Protein AF-A0A239ANH3-F1 (afdb_monomer_lite)

Structure (mmCIF, N/CA/C/O backbone):
data_AF-A0A239ANH3-F1
#
_entry.id   AF-A0A239ANH3-F1
#
loop_
_atom_site.group_PDB
_atom_site.id
_atom_site.type_symbol
_atom_site.label_atom_id
_atom_site.label_alt_id
_atom_site.label_comp_id
_atom_site.label_asym_id
_atom_site.label_entity_id
_atom_site.label_seq_id
_atom_site.pdbx_PDB_ins_code
_atom_site.Cartn_x
_atom_site.Cartn_y
_atom_site.Cartn_z
_atom_site.occupancy
_atom_site.B_iso_or_equiv
_atom_site.auth_seq_id
_atom_site.auth_comp_id
_atom_site.auth_asym_id
_atom_site.auth_atom_id
_atom_site.pdbx_PDB_model_num
ATOM 1 N N . MET A 1 1 ? 40.942 41.568 -43.236 1.00 39.22 1 MET A N 1
ATOM 2 C CA . MET A 1 1 ? 40.221 40.292 -43.435 1.00 39.22 1 MET A CA 1
ATOM 3 C C . MET A 1 1 ? 39.517 39.946 -42.133 1.00 39.22 1 MET A C 1
ATOM 5 O O . MET A 1 1 ? 40.165 39.927 -41.098 1.00 39.22 1 MET A O 1
ATOM 9 N N . ARG A 1 2 ? 38.187 39.805 -42.181 1.00 46.53 2 ARG A N 1
ATOM 10 C CA . ARG A 1 2 ? 37.307 39.440 -41.060 1.00 46.53 2 ARG A CA 1
ATOM 11 C C . ARG A 1 2 ? 37.230 37.918 -40.982 1.00 46.53 2 ARG A C 1
ATOM 13 O O . ARG A 1 2 ? 36.859 37.330 -41.991 1.00 46.53 2 ARG A O 1
ATOM 20 N N . GLN A 1 3 ? 37.504 37.307 -39.830 1.00 46.81 3 GLN A N 1
ATOM 21 C CA . GLN A 1 3 ? 37.067 35.935 -39.545 1.00 46.81 3 GLN A CA 1
ATOM 22 C C . GLN A 1 3 ? 36.602 35.836 -38.088 1.00 46.81 3 GLN A C 1
ATOM 24 O O . GLN A 1 3 ? 37.379 35.766 -37.142 1.00 46.81 3 GLN A O 1
ATOM 29 N N . THR A 1 4 ? 35.284 35.934 -37.961 1.00 49.62 4 THR A N 1
ATOM 30 C CA . THR A 1 4 ? 34.441 35.617 -36.812 1.00 49.62 4 THR A CA 1
ATOM 31 C C . THR A 1 4 ? 34.587 34.144 -36.434 1.00 49.62 4 THR A C 1
ATOM 33 O O . THR A 1 4 ? 34.251 33.278 -37.238 1.00 49.62 4 THR A O 1
ATOM 36 N N . TRP A 1 5 ? 35.019 33.864 -35.205 1.00 43.22 5 TRP A N 1
ATOM 37 C CA . TRP A 1 5 ? 34.961 32.532 -34.604 1.00 43.22 5 TRP A CA 1
ATOM 38 C C . TRP A 1 5 ? 33.850 32.511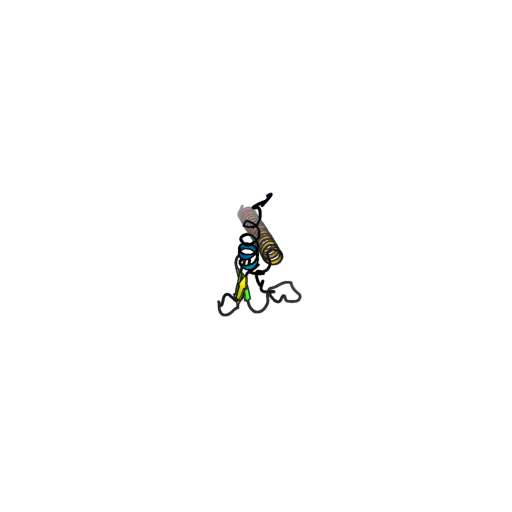 -33.553 1.00 43.22 5 TRP A C 1
ATOM 40 O O . TRP A 1 5 ? 34.071 32.841 -32.394 1.00 43.22 5 TRP A O 1
ATOM 50 N N . ILE A 1 6 ? 32.636 32.148 -33.967 1.00 53.97 6 ILE A N 1
ATOM 51 C CA . ILE A 1 6 ? 31.580 31.688 -33.058 1.00 53.97 6 ILE A CA 1
ATOM 52 C C . ILE A 1 6 ? 30.978 30.446 -33.704 1.00 53.97 6 ILE A C 1
ATOM 54 O O . ILE A 1 6 ? 30.080 30.556 -34.529 1.00 53.97 6 ILE A O 1
ATOM 58 N N . ALA A 1 7 ? 31.504 29.268 -33.379 1.00 50.06 7 ALA A N 1
ATOM 59 C CA . ALA A 1 7 ? 30.869 28.001 -33.741 1.00 50.06 7 ALA A CA 1
ATOM 60 C C . ALA A 1 7 ? 31.471 26.849 -32.925 1.00 50.06 7 ALA A C 1
ATOM 62 O O . ALA A 1 7 ? 32.184 26.013 -33.466 1.00 50.06 7 ALA A O 1
ATOM 63 N N . ALA A 1 8 ? 31.233 26.812 -31.611 1.00 49.28 8 ALA A N 1
ATOM 64 C CA . ALA A 1 8 ? 31.627 25.643 -30.815 1.00 49.28 8 ALA A CA 1
ATOM 65 C C . ALA A 1 8 ? 30.761 25.371 -29.571 1.00 49.28 8 ALA A C 1
ATOM 67 O O . ALA A 1 8 ? 31.176 24.607 -28.710 1.00 49.28 8 ALA A O 1
ATOM 68 N N . CYS A 1 9 ? 29.556 25.944 -29.458 1.00 48.06 9 CYS A N 1
ATOM 69 C CA . CYS A 1 9 ? 28.703 25.737 -28.274 1.00 48.06 9 CYS A CA 1
ATOM 70 C C . CYS A 1 9 ? 27.292 25.230 -28.604 1.00 48.06 9 CYS A C 1
ATOM 72 O O . CYS A 1 9 ? 26.359 25.519 -27.865 1.00 48.06 9 CYS A O 1
ATOM 74 N N . ALA A 1 10 ? 27.106 24.495 -29.706 1.00 47.97 10 ALA A N 1
ATOM 75 C CA . ALA A 1 10 ? 25.787 23.957 -30.066 1.00 47.97 10 ALA A CA 1
ATOM 76 C C . ALA A 1 10 ? 25.640 22.436 -29.864 1.00 47.97 10 ALA A C 1
ATOM 78 O O . ALA A 1 10 ? 24.519 21.951 -29.760 1.00 47.97 10 ALA A O 1
ATOM 79 N N . CYS A 1 11 ? 26.731 21.668 -29.758 1.00 43.72 11 CYS A N 1
ATOM 80 C CA . CYS A 1 11 ? 26.634 20.198 -29.760 1.00 43.72 11 CYS A CA 1
ATOM 81 C C . CYS A 1 11 ? 26.563 19.538 -28.373 1.00 43.72 11 CYS A C 1
ATOM 83 O O . CYS A 1 11 ? 26.253 18.355 -28.294 1.00 43.72 11 CYS A O 1
ATOM 85 N N . ALA A 1 12 ? 26.819 20.262 -27.279 1.00 48.78 12 ALA A N 1
ATOM 86 C CA . ALA A 1 12 ? 26.830 19.662 -25.939 1.00 48.78 12 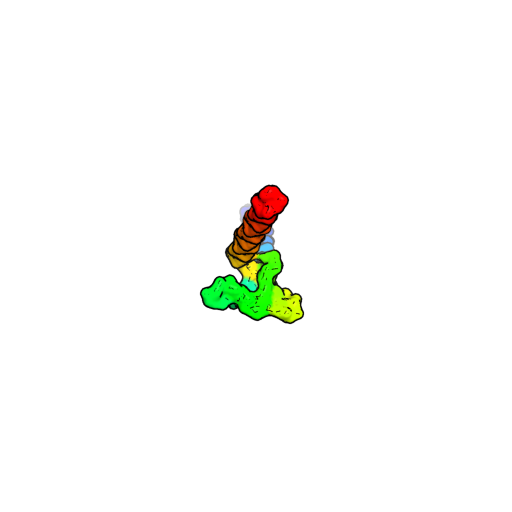ALA A CA 1
ATOM 87 C C . ALA A 1 12 ? 25.442 19.587 -25.274 1.00 48.78 12 ALA A C 1
ATOM 89 O O . ALA A 1 12 ? 25.245 18.783 -24.369 1.00 48.78 12 ALA A O 1
ATOM 90 N N . ALA A 1 13 ? 24.465 20.383 -25.725 1.00 47.69 13 ALA A N 1
ATOM 91 C CA . ALA A 1 13 ? 23.129 20.399 -25.123 1.00 47.69 13 ALA A 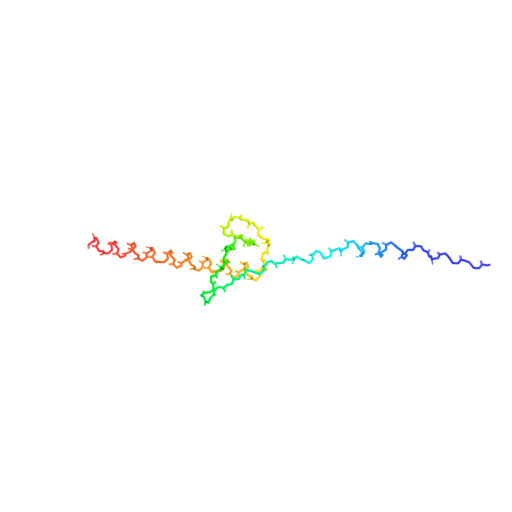CA 1
ATOM 92 C C . ALA A 1 13 ? 22.229 19.242 -25.602 1.00 47.69 13 ALA A C 1
ATOM 94 O O . ALA A 1 13 ? 21.345 18.811 -24.868 1.00 47.69 13 ALA A O 1
ATOM 95 N N . LEU A 1 14 ? 22.462 18.703 -26.805 1.00 45.25 14 LEU A N 1
ATOM 96 C CA . LEU A 1 14 ? 21.610 17.651 -27.375 1.00 45.25 14 LEU A CA 1
ATOM 97 C C . LEU A 1 14 ? 21.928 16.249 -26.818 1.00 45.25 14 LEU A C 1
ATOM 99 O O . LEU A 1 14 ? 21.065 15.378 -26.818 1.00 45.25 14 LEU A O 1
ATOM 103 N N . ALA A 1 15 ? 23.141 16.035 -26.295 1.00 50.12 15 ALA A N 1
ATOM 104 C CA . ALA A 1 15 ? 23.541 14.753 -25.708 1.00 50.12 15 ALA A CA 1
ATOM 105 C C . ALA A 1 15 ? 22.917 14.503 -24.321 1.00 50.12 15 ALA A C 1
ATOM 107 O O . ALA A 1 15 ? 22.671 13.355 -23.965 1.00 50.12 15 ALA A O 1
ATOM 108 N N . ALA A 1 16 ? 22.617 15.561 -23.558 1.00 49.69 16 ALA A N 1
ATOM 109 C CA . ALA A 1 16 ? 21.954 15.439 -22.257 1.00 49.69 16 ALA A CA 1
ATOM 110 C C . ALA A 1 16 ? 20.442 15.177 -22.384 1.00 49.69 16 ALA A C 1
ATOM 112 O O . ALA A 1 16 ? 19.863 14.531 -21.517 1.00 49.69 16 ALA A O 1
ATOM 113 N N . ALA A 1 17 ? 19.813 15.618 -23.480 1.00 48.12 17 ALA A N 1
ATOM 114 C CA . ALA A 1 17 ? 18.387 15.392 -23.725 1.00 48.12 17 ALA A CA 1
ATOM 115 C C . ALA A 1 17 ? 18.068 13.936 -24.122 1.00 48.12 17 ALA A C 1
ATOM 117 O O . ALA A 1 17 ? 16.997 13.441 -23.796 1.00 48.12 17 ALA A O 1
ATOM 118 N N . CYS A 1 18 ? 19.000 13.221 -24.765 1.00 47.56 18 CYS A N 1
ATOM 119 C CA . CYS A 1 18 ? 18.819 11.801 -25.108 1.00 47.56 18 CYS A CA 1
ATOM 120 C C . CYS A 1 18 ? 19.090 10.824 -23.950 1.00 47.56 18 CYS A C 1
ATOM 122 O O . CYS A 1 18 ? 18.876 9.628 -24.120 1.00 47.56 18 CYS A O 1
ATOM 124 N N . ALA A 1 19 ? 19.579 11.297 -22.798 1.00 48.22 19 ALA A N 1
ATOM 125 C CA . ALA A 1 19 ? 19.791 10.463 -21.610 1.00 48.22 19 ALA A CA 1
ATOM 126 C C . ALA A 1 19 ? 18.628 10.542 -20.612 1.00 48.22 19 ALA A C 1
ATOM 128 O O . ALA A 1 19 ? 18.612 9.804 -19.628 1.00 48.22 19 ALA A O 1
ATOM 129 N N . GLN A 1 20 ? 17.655 11.423 -20.858 1.00 45.66 20 GLN A N 1
ATOM 130 C CA . GLN A 1 20 ? 16.416 11.456 -20.101 1.00 45.66 20 GLN A CA 1
ATOM 131 C C . GLN A 1 20 ? 15.487 10.394 -20.683 1.00 45.66 20 GLN A C 1
ATOM 133 O O . GLN 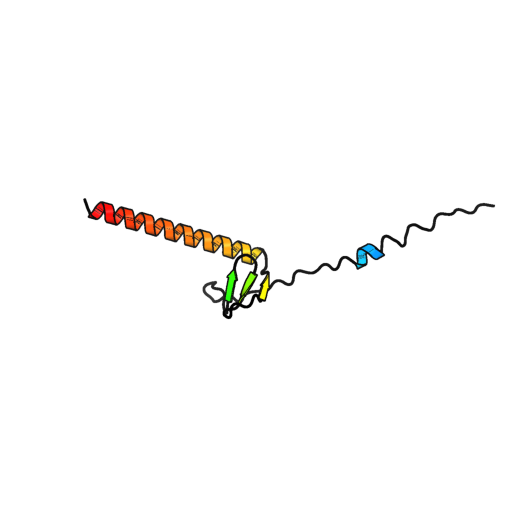A 1 20 ? 14.529 10.677 -21.394 1.00 45.66 20 GLN A O 1
ATOM 138 N N . THR A 1 21 ? 15.830 9.136 -20.412 1.00 50.12 21 THR A N 1
ATOM 139 C CA . THR A 1 21 ? 14.857 8.055 -20.422 1.00 50.12 21 THR A CA 1
ATOM 140 C C . THR A 1 21 ? 13.816 8.472 -19.390 1.00 50.12 21 THR A C 1
ATOM 142 O O . THR A 1 21 ? 14.044 8.330 -18.191 1.00 50.12 21 THR A O 1
ATOM 145 N N . GLU A 1 22 ? 12.725 9.103 -19.829 1.00 53.25 22 GLU A N 1
ATOM 146 C CA . GLU A 1 22 ? 11.496 9.120 -19.048 1.00 53.25 22 GLU A CA 1
ATOM 147 C C . GLU A 1 22 ? 11.149 7.647 -18.859 1.00 53.25 22 GLU A C 1
ATOM 149 O O . GLU A 1 22 ? 10.589 6.996 -19.741 1.00 53.25 22 GLU A O 1
ATOM 154 N N . GLU A 1 23 ? 11.613 7.082 -17.748 1.00 54.94 23 GLU A N 1
ATOM 155 C CA . GLU A 1 23 ? 11.141 5.815 -17.234 1.00 54.94 23 GLU A CA 1
ATOM 156 C C . GLU A 1 23 ? 9.678 6.083 -16.907 1.00 54.94 23 GLU A C 1
ATOM 158 O O . GLU A 1 23 ? 9.331 6.564 -15.833 1.00 54.94 23 GLU A O 1
ATOM 163 N N . THR A 1 24 ? 8.820 5.940 -17.918 1.00 58.62 24 THR A N 1
ATOM 164 C CA . THR A 1 24 ? 7.380 5.994 -17.740 1.00 58.62 24 THR A CA 1
ATOM 165 C C . THR A 1 24 ? 7.082 4.890 -16.746 1.00 58.62 24 THR A C 1
ATOM 167 O O . THR A 1 24 ? 7.137 3.718 -17.124 1.00 58.62 24 THR A O 1
ATOM 170 N N . GLU A 1 25 ? 6.892 5.256 -15.477 1.00 66.12 25 GLU A N 1
ATOM 171 C CA . GLU A 1 25 ? 6.630 4.306 -14.404 1.00 66.12 25 GLU A CA 1
ATOM 172 C C . GLU A 1 25 ? 5.455 3.434 -14.848 1.00 66.12 25 GLU A C 1
ATOM 174 O O . GLU A 1 25 ? 4.325 3.901 -15.018 1.00 66.12 25 GLU A O 1
ATOM 179 N N . VAL A 1 26 ? 5.746 2.168 -15.149 1.00 79.75 26 VAL A N 1
ATOM 180 C CA . VAL A 1 26 ? 4.726 1.226 -15.596 1.00 79.75 26 VAL A CA 1
ATOM 181 C C . VAL A 1 26 ? 3.963 0.802 -14.353 1.00 79.75 26 VAL A C 1
ATOM 183 O O . VAL A 1 26 ? 4.417 -0.050 -13.591 1.00 79.75 26 VAL A O 1
ATOM 186 N N . TYR A 1 27 ? 2.809 1.428 -14.138 1.00 86.44 27 TYR A N 1
ATOM 187 C CA . TYR A 1 27 ? 1.929 1.065 -13.040 1.00 86.44 27 TYR A CA 1
ATOM 188 C C . TYR A 1 27 ? 1.138 -0.195 -13.365 1.00 86.44 27 TYR A C 1
ATOM 190 O O . TYR A 1 27 ? 0.549 -0.341 -14.441 1.00 86.44 27 TYR A O 1
ATOM 198 N N . VAL A 1 28 ? 1.062 -1.081 -12.383 1.00 88.81 28 VAL A N 1
ATOM 199 C CA . VAL A 1 28 ? 0.172 -2.231 -12.420 1.00 88.81 28 VAL A CA 1
ATOM 200 C C . VAL A 1 28 ? -1.253 -1.748 -12.165 1.00 88.81 28 VAL A C 1
ATOM 202 O O . VAL A 1 28 ? -1.513 -1.025 -11.201 1.00 88.81 28 VAL A O 1
ATOM 205 N N . GLN A 1 29 ? -2.186 -2.160 -13.024 1.00 86.31 29 GLN A N 1
ATOM 206 C CA . GLN A 1 29 ? -3.619 -2.008 -12.779 1.00 86.31 29 GLN A CA 1
ATOM 207 C C . GLN A 1 29 ? -4.143 -3.273 -12.087 1.00 86.31 29 GLN A C 1
ATOM 209 O O . GLN A 1 29 ? -4.275 -4.303 -12.750 1.00 86.31 29 GLN A O 1
ATOM 214 N N . PRO A 1 30 ? -4.419 -3.231 -10.771 1.00 85.19 30 PRO A N 1
ATOM 215 C CA . PRO A 1 30 ? -5.081 -4.335 -10.093 1.00 85.19 30 PRO A CA 1
ATOM 216 C C . PRO A 1 30 ? -6.512 -4.504 -10.616 1.00 85.19 30 PRO A C 1
ATOM 218 O O . PRO A 1 30 ? -7.201 -3.530 -10.923 1.00 85.19 30 PRO A O 1
ATOM 221 N N . GLU A 1 31 ? -6.962 -5.751 -10.708 1.00 88.19 31 GLU A N 1
ATOM 222 C CA . GLU A 1 31 ? -8.341 -6.075 -11.061 1.00 88.19 31 GLU A CA 1
ATOM 223 C C . GLU A 1 31 ? -9.231 -5.947 -9.820 1.00 88.19 31 GLU A C 1
ATOM 225 O O . GLU A 1 31 ? -8.847 -6.374 -8.730 1.00 88.19 31 GLU A O 1
ATOM 230 N N . PHE A 1 32 ? -10.418 -5.360 -9.979 1.00 87.12 32 PHE A N 1
ATOM 231 C CA . PHE A 1 32 ? -11.381 -5.177 -8.894 1.00 87.12 32 PHE A CA 1
ATOM 232 C C . PHE A 1 32 ? -12.656 -5.975 -9.163 1.00 87.12 32 PHE A C 1
ATOM 234 O O . PHE A 1 32 ? -13.163 -5.998 -10.286 1.00 87.12 32 PHE A O 1
ATOM 241 N N . ASP A 1 33 ? -13.197 -6.610 -8.126 1.00 89.00 33 ASP A N 1
ATOM 242 C CA . ASP A 1 33 ? -14.501 -7.257 -8.194 1.00 89.00 33 ASP A CA 1
ATOM 243 C C . ASP A 1 33 ? -15.648 -6.225 -8.168 1.00 89.00 33 ASP A C 1
ATOM 245 O O . ASP A 1 33 ? -15.463 -5.022 -7.970 1.00 89.00 33 ASP A O 1
ATOM 249 N N . LYS A 1 34 ? -16.885 -6.706 -8.327 1.00 88.06 34 LYS A N 1
ATOM 250 C CA . LYS A 1 34 ? -18.096 -5.865 -8.280 1.00 88.06 34 LYS A CA 1
ATOM 251 C C . LYS A 1 34 ? -18.337 -5.164 -6.936 1.00 88.06 34 LYS A C 1
ATOM 253 O O . LYS A 1 34 ? -19.222 -4.317 -6.851 1.00 88.06 34 LYS A O 1
ATOM 258 N N . PHE A 1 35 ? -17.627 -5.566 -5.888 1.00 85.31 35 PHE A N 1
ATOM 259 C CA . PHE A 1 35 ? -17.702 -4.990 -4.550 1.00 85.31 35 PHE A CA 1
ATOM 260 C C . PHE A 1 35 ? -16.540 -4.021 -4.279 1.00 85.31 35 PHE A C 1
ATOM 262 O O . PHE A 1 35 ? -16.497 -3.424 -3.205 1.00 85.31 35 PHE A O 1
ATOM 269 N N . GLY A 1 36 ? -15.630 -3.834 -5.242 1.00 80.81 36 GLY A N 1
ATOM 270 C CA . GLY A 1 36 ? -14.458 -2.972 -5.117 1.00 80.81 36 GLY A CA 1
ATOM 271 C C . GLY A 1 36 ? -13.285 -3.619 -4.379 1.00 80.81 36 GLY A C 1
ATOM 272 O O . GLY A 1 36 ? -12.365 -2.907 -3.983 1.00 80.81 36 GLY A O 1
ATOM 273 N N . ASN A 1 37 ? -13.290 -4.940 -4.179 1.00 85.06 37 ASN A N 1
ATOM 274 C CA . ASN A 1 37 ? -12.144 -5.653 -3.616 1.00 85.06 37 ASN A CA 1
ATOM 275 C C . ASN A 1 37 ? -11.142 -5.998 -4.712 1.00 85.06 37 ASN A C 1
ATOM 277 O O . ASN A 1 37 ? -11.524 -6.345 -5.829 1.00 85.06 37 ASN A O 1
ATOM 281 N N . VAL A 1 38 ? -9.860 -5.967 -4.364 1.00 87.25 38 VAL A N 1
ATOM 282 C CA . VAL A 1 38 ? -8.787 -6.381 -5.265 1.00 87.25 38 VAL A CA 1
ATOM 283 C C . VAL A 1 38 ? -8.822 -7.899 -5.463 1.00 87.25 38 VAL A C 1
ATOM 285 O O . VAL A 1 38 ? -8.909 -8.663 -4.502 1.00 87.25 38 VAL A O 1
ATOM 288 N N . VAL A 1 39 ? -8.749 -8.336 -6.717 1.00 89.31 39 VAL A N 1
ATOM 289 C CA . VAL A 1 39 ? -8.758 -9.745 -7.121 1.00 89.31 39 VAL A CA 1
ATOM 290 C C . VAL A 1 39 ? -7.318 -10.239 -7.295 1.00 89.31 39 VAL A C 1
ATOM 292 O O . VAL A 1 39 ? -6.447 -9.502 -7.751 1.00 89.31 39 VAL A O 1
ATOM 295 N N . ASN A 1 40 ? -7.058 -11.502 -6.938 1.00 85.69 40 ASN A N 1
ATOM 296 C CA . ASN A 1 40 ? -5.760 -12.181 -7.105 1.00 85.69 40 ASN A CA 1
ATOM 297 C C . ASN A 1 40 ? -4.559 -11.533 -6.382 1.00 85.69 40 ASN A C 1
ATOM 299 O O . ASN A 1 40 ? -3.409 -11.860 -6.681 1.00 85.69 40 ASN A O 1
ATOM 303 N N . GLY A 1 41 ? -4.797 -10.663 -5.401 1.00 90.06 41 GLY A N 1
ATOM 304 C CA . GLY A 1 41 ? -3.729 -10.027 -4.637 1.00 90.06 41 GLY A CA 1
ATOM 305 C C . GLY A 1 41 ? -4.235 -8.988 -3.646 1.00 90.06 41 GLY A C 1
ATOM 306 O O . GLY A 1 41 ? -5.414 -8.953 -3.298 1.00 90.06 41 GLY A O 1
ATOM 307 N N . ALA A 1 42 ? -3.326 -8.132 -3.198 1.00 90.00 42 ALA A N 1
ATOM 308 C CA . ALA A 1 42 ? -3.590 -7.024 -2.297 1.00 90.00 42 ALA A CA 1
ATOM 309 C C . ALA A 1 42 ? -2.686 -5.831 -2.629 1.00 90.00 42 ALA A C 1
ATOM 311 O O . ALA A 1 42 ? -1.573 -5.985 -3.132 1.00 90.00 42 ALA A O 1
ATOM 312 N N . ILE A 1 43 ? -3.156 -4.626 -2.308 1.00 90.00 43 ILE A N 1
ATOM 313 C CA . ILE A 1 43 ? -2.344 -3.410 -2.392 1.00 90.00 43 ILE A CA 1
ATOM 314 C C . ILE A 1 43 ? -1.704 -3.181 -1.022 1.00 90.00 43 ILE A C 1
ATOM 316 O O . ILE A 1 43 ? -2.404 -2.909 -0.042 1.00 90.00 43 ILE A O 1
ATOM 320 N N . ILE A 1 44 ? -0.377 -3.285 -0.953 1.00 88.44 44 ILE A N 1
ATOM 321 C CA . ILE A 1 44 ? 0.407 -3.079 0.270 1.00 88.44 44 ILE A CA 1
ATOM 322 C C . ILE A 1 44 ? 1.297 -1.854 0.069 1.00 88.44 44 ILE A C 1
ATOM 324 O O . ILE A 1 44 ? 2.267 -1.880 -0.690 1.00 88.44 44 ILE A O 1
ATOM 328 N N . GLY A 1 45 ? 0.958 -0.762 0.757 1.00 87.06 45 GLY A N 1
ATOM 329 C CA . GLY A 1 45 ? 1.595 0.533 0.525 1.00 87.06 45 GLY A CA 1
ATOM 330 C C . GLY A 1 45 ? 1.287 1.038 -0.885 1.00 87.06 45 GLY A C 1
ATOM 331 O O . GLY A 1 45 ? 0.122 1.260 -1.206 1.00 87.06 45 GLY A O 1
ATOM 332 N N . ASP A 1 46 ? 2.331 1.193 -1.699 1.00 88.81 46 ASP A N 1
ATOM 333 C CA . ASP A 1 46 ? 2.247 1.634 -3.100 1.00 88.81 46 ASP A CA 1
ATOM 334 C C . ASP A 1 46 ? 2.422 0.486 -4.109 1.00 88.81 46 ASP A C 1
ATOM 336 O O . ASP A 1 46 ? 2.460 0.729 -5.310 1.00 88.81 46 ASP A O 1
ATOM 340 N N . ASN A 1 47 ? 2.521 -0.768 -3.651 1.00 91.50 47 ASN A N 1
ATOM 341 C CA . ASN A 1 47 ? 2.766 -1.920 -4.520 1.00 91.50 47 ASN A CA 1
ATOM 342 C C . ASN A 1 47 ? 1.570 -2.871 -4.578 1.00 91.50 47 ASN A C 1
ATOM 344 O O . ASN A 1 47 ? 0.896 -3.112 -3.572 1.00 91.50 47 ASN A O 1
ATOM 348 N N . PHE A 1 48 ? 1.364 -3.474 -5.749 1.00 92.44 48 PHE A N 1
ATOM 349 C CA . PHE A 1 48 ? 0.488 -4.625 -5.909 1.00 92.44 48 PHE A CA 1
ATOM 350 C C . PHE A 1 48 ? 1.259 -5.907 -5.602 1.00 92.44 48 PHE A C 1
ATOM 352 O O . PHE A 1 48 ? 2.295 -6.194 -6.208 1.00 92.44 48 PHE A O 1
ATOM 359 N N . VAL A 1 49 ? 0.740 -6.676 -4.651 1.00 93.31 49 VAL A N 1
ATOM 360 C CA . VAL A 1 49 ? 1.294 -7.957 -4.223 1.00 93.31 49 VAL A CA 1
ATOM 361 C C . VAL A 1 49 ? 0.293 -9.042 -4.582 1.00 93.31 49 VAL A C 1
ATOM 363 O O . VAL A 1 49 ? -0.857 -9.005 -4.152 1.00 93.31 49 VAL A O 1
ATOM 366 N N . LEU A 1 50 ? 0.726 -9.994 -5.395 1.00 91.81 50 LEU A N 1
ATOM 367 C CA . LEU A 1 50 ? -0.061 -11.148 -5.809 1.00 91.81 50 LEU A CA 1
ATOM 368 C C . LEU A 1 50 ? -0.341 -12.069 -4.613 1.00 91.81 50 LEU A C 1
ATOM 370 O O . LEU A 1 50 ? 0.351 -12.036 -3.595 1.00 91.81 50 LEU A O 1
ATOM 374 N N . ALA A 1 51 ? -1.361 -12.920 -4.734 1.00 89.38 51 ALA A N 1
ATOM 375 C CA . ALA A 1 51 ? -1.766 -13.838 -3.664 1.00 89.38 51 ALA A CA 1
ATOM 376 C C . ALA A 1 51 ? -0.676 -14.854 -3.251 1.00 89.38 51 ALA A C 1
ATOM 378 O O . ALA A 1 51 ? -0.727 -15.389 -2.145 1.00 89.38 51 ALA A O 1
ATOM 379 N N . ASP A 1 52 ? 0.307 -15.113 -4.116 1.00 90.50 52 ASP A N 1
ATOM 380 C CA . ASP A 1 52 ? 1.480 -15.954 -3.845 1.00 90.50 52 ASP A CA 1
ATOM 381 C C . ASP A 1 52 ? 2.608 -15.212 -3.091 1.00 90.50 52 ASP A C 1
ATOM 383 O O . ASP A 1 52 ? 3.612 -15.821 -2.726 1.00 90.50 52 ASP A O 1
ATOM 387 N N . GLY A 1 53 ? 2.438 -13.909 -2.835 1.00 89.00 53 GLY A N 1
ATOM 388 C CA . GLY A 1 53 ? 3.422 -13.036 -2.195 1.00 89.00 53 GLY A CA 1
ATOM 389 C C . GLY A 1 53 ? 4.363 -12.323 -3.170 1.00 89.00 53 GLY A C 1
ATOM 390 O O . GLY A 1 53 ? 5.203 -11.536 -2.731 1.00 89.00 53 GLY A O 1
ATOM 391 N N . THR A 1 54 ? 4.235 -12.554 -4.479 1.00 92.25 54 THR A N 1
ATOM 392 C CA . THR A 1 54 ? 5.064 -11.899 -5.496 1.00 92.25 54 THR A CA 1
ATOM 393 C C . THR A 1 54 ? 4.684 -10.424 -5.635 1.00 92.25 54 THR A C 1
ATOM 395 O O . THR A 1 54 ? 3.513 -10.076 -5.774 1.00 92.25 54 THR A O 1
ATOM 398 N N . ILE A 1 55 ? 5.677 -9.531 -5.646 1.00 91.81 55 ILE A N 1
ATOM 399 C CA . ILE A 1 55 ? 5.460 -8.105 -5.916 1.00 91.81 55 ILE A CA 1
ATOM 400 C C . ILE A 1 55 ? 5.355 -7.919 -7.430 1.00 91.81 55 ILE A C 1
ATOM 402 O O . ILE A 1 55 ? 6.345 -8.064 -8.143 1.00 91.81 55 ILE A O 1
ATOM 406 N N . ALA A 1 56 ? 4.156 -7.603 -7.915 1.00 88.88 56 ALA A N 1
ATOM 407 C CA . ALA A 1 56 ? 3.912 -7.360 -9.334 1.00 88.88 56 ALA A CA 1
ATOM 408 C C . ALA A 1 56 ? 4.474 -6.005 -9.791 1.00 88.88 56 ALA A C 1
ATOM 410 O O . ALA A 1 56 ? 4.882 -5.869 -10.941 1.00 88.88 56 ALA A O 1
ATOM 411 N N . GLY A 1 57 ? 4.497 -5.013 -8.894 1.00 90.00 57 GLY A N 1
ATOM 412 C CA . GLY A 1 57 ? 5.028 -3.677 -9.164 1.00 90.00 57 GLY A CA 1
ATOM 413 C C . GLY A 1 57 ? 4.241 -2.563 -8.470 1.00 90.00 57 GLY A C 1
ATOM 414 O O . GLY A 1 57 ? 3.312 -2.854 -7.705 1.00 90.00 57 GLY A O 1
ATOM 415 N N . PRO A 1 58 ? 4.600 -1.294 -8.728 1.00 91.25 58 PRO A N 1
ATOM 416 C CA . PRO A 1 58 ? 3.890 -0.151 -8.173 1.00 91.25 58 PRO A CA 1
ATOM 417 C C . PRO A 1 58 ? 2.491 -0.035 -8.786 1.00 91.25 58 PRO A C 1
ATOM 419 O O . PRO A 1 58 ? 2.297 -0.295 -9.974 1.00 91.25 58 PRO A O 1
ATOM 422 N N . VAL A 1 59 ? 1.508 0.370 -7.986 1.00 91.38 59 VAL A N 1
ATOM 423 C CA . VAL A 1 59 ? 0.182 0.770 -8.485 1.00 91.38 59 VAL A CA 1
ATOM 424 C C . VAL A 1 59 ? 0.145 2.268 -8.737 1.00 91.38 59 VAL A C 1
ATOM 426 O O . VAL A 1 59 ? 0.990 3.013 -8.241 1.00 91.38 59 VAL A O 1
ATOM 429 N N . SER A 1 60 ? -0.856 2.728 -9.487 1.00 89.94 60 SER A N 1
ATOM 430 C CA . SER A 1 60 ? -1.019 4.161 -9.707 1.00 89.94 60 SER A CA 1
ATOM 431 C C . SER A 1 60 ? -1.233 4.906 -8.377 1.00 89.94 60 SER A C 1
ATOM 433 O O . SER A 1 60 ? -1.873 4.378 -7.455 1.00 89.94 60 SER A O 1
ATOM 435 N N . PRO A 1 61 ? -0.742 6.153 -8.263 1.00 85.50 61 PRO A N 1
ATOM 436 C CA . PRO A 1 61 ? -0.859 6.938 -7.036 1.00 85.50 61 PRO A CA 1
ATOM 437 C C . PRO A 1 61 ? -2.317 7.164 -6.610 1.00 85.50 61 PRO A C 1
ATOM 439 O O . PRO A 1 61 ? -2.604 7.175 -5.413 1.00 85.50 61 PRO A O 1
ATOM 442 N N . ASP A 1 62 ? -3.248 7.259 -7.563 1.00 87.38 62 ASP A N 1
ATOM 443 C CA . ASP A 1 62 ? -4.684 7.381 -7.284 1.00 87.38 62 ASP A CA 1
ATOM 444 C C . ASP A 1 62 ? -5.246 6.129 -6.597 1.00 87.38 62 ASP A C 1
ATOM 446 O O . ASP A 1 62 ? -5.994 6.225 -5.622 1.00 87.38 62 ASP A O 1
ATOM 450 N N . VAL A 1 63 ? -4.841 4.940 -7.058 1.00 86.94 63 VAL A N 1
ATOM 451 C CA . VAL A 1 63 ? -5.250 3.656 -6.471 1.00 86.94 63 VAL A CA 1
ATOM 452 C C . VAL A 1 63 ? -4.639 3.484 -5.081 1.00 86.94 63 VAL A C 1
ATOM 454 O O . VAL A 1 63 ? -5.339 3.103 -4.139 1.00 86.94 63 VAL A O 1
ATOM 457 N N . ALA A 1 64 ? -3.361 3.831 -4.911 1.00 87.44 64 ALA A N 1
ATOM 458 C CA . ALA A 1 64 ? -2.713 3.811 -3.603 1.00 87.44 64 ALA A CA 1
ATOM 459 C C . ALA A 1 64 ? -3.386 4.784 -2.615 1.00 87.44 64 ALA A C 1
ATOM 461 O O . ALA A 1 64 ? -3.613 4.444 -1.449 1.00 87.44 64 ALA A O 1
ATOM 462 N N . ALA A 1 65 ? -3.741 5.993 -3.060 1.00 86.25 65 ALA A N 1
ATOM 463 C CA . ALA A 1 65 ? -4.438 6.987 -2.244 1.00 86.25 65 ALA A CA 1
ATOM 464 C C . ALA A 1 65 ? -5.850 6.528 -1.840 1.00 86.25 65 ALA A C 1
ATOM 466 O O . ALA A 1 65 ? -6.234 6.660 -0.670 1.00 86.25 65 ALA A O 1
ATOM 467 N N . ALA A 1 66 ? -6.599 5.941 -2.775 1.00 85.69 66 ALA A N 1
ATOM 468 C CA . ALA A 1 66 ? -7.913 5.368 -2.503 1.00 85.69 66 ALA A CA 1
ATOM 469 C C . ALA A 1 66 ? -7.828 4.235 -1.465 1.00 85.69 66 ALA A C 1
ATOM 471 O O . ALA A 1 66 ? -8.540 4.269 -0.459 1.00 85.69 66 ALA A O 1
ATOM 472 N N . ASN A 1 67 ? -6.886 3.300 -1.636 1.00 85.31 67 ASN A N 1
ATOM 473 C CA . ASN A 1 67 ? -6.691 2.171 -0.721 1.00 85.31 67 ASN A CA 1
ATOM 474 C C . ASN A 1 67 ? -6.342 2.623 0.712 1.00 85.31 67 ASN A C 1
ATOM 476 O O . ASN A 1 67 ? -6.894 2.118 1.695 1.00 85.31 67 ASN A O 1
ATOM 480 N N . ARG A 1 68 ? -5.465 3.630 0.855 1.00 84.00 68 ARG A N 1
ATOM 481 C CA . ARG A 1 68 ? -5.133 4.224 2.165 1.00 84.00 68 ARG A CA 1
ATOM 482 C C . ARG A 1 68 ? -6.355 4.838 2.847 1.00 84.00 68 ARG A C 1
ATOM 484 O O . ARG A 1 68 ? -6.512 4.695 4.059 1.00 84.00 68 ARG A O 1
ATOM 491 N N . THR A 1 69 ? -7.199 5.526 2.081 1.00 81.88 69 THR A N 1
ATOM 492 C CA . THR A 1 69 ? -8.408 6.179 2.602 1.00 81.88 69 THR A CA 1
ATOM 493 C C . THR A 1 69 ? -9.408 5.137 3.094 1.00 81.88 69 THR A C 1
ATOM 495 O O . THR A 1 69 ? -9.808 5.176 4.254 1.00 81.88 69 THR A O 1
ATOM 498 N N . GLN A 1 70 ? -9.691 4.126 2.273 1.00 80.81 70 GLN A N 1
ATOM 499 C CA . GLN A 1 70 ? -10.580 3.021 2.630 1.00 80.81 70 GLN A CA 1
ATOM 500 C C . GLN A 1 70 ? -10.107 2.284 3.893 1.00 80.81 70 GLN A C 1
ATOM 502 O O . GLN A 1 70 ? -10.898 2.020 4.799 1.00 80.81 70 GLN A O 1
ATOM 507 N N . THR A 1 71 ? -8.803 2.007 4.001 1.00 78.50 71 THR A N 1
ATOM 508 C CA . THR A 1 71 ? -8.218 1.355 5.186 1.00 78.50 71 THR A CA 1
ATOM 509 C C . THR A 1 71 ? -8.382 2.208 6.447 1.00 78.50 71 THR A C 1
ATOM 511 O O . THR A 1 71 ? -8.696 1.688 7.524 1.00 78.50 71 THR A O 1
ATOM 514 N N . ARG A 1 72 ? -8.202 3.530 6.332 1.00 77.94 72 ARG A N 1
ATOM 515 C CA . ARG A 1 72 ? -8.402 4.464 7.447 1.00 77.94 72 ARG A CA 1
ATOM 516 C C . ARG A 1 72 ? -9.859 4.465 7.913 1.00 77.94 72 ARG A C 1
ATOM 518 O O . ARG A 1 72 ? -10.102 4.435 9.119 1.00 77.94 72 ARG A O 1
ATOM 525 N N . ASP A 1 73 ? -10.809 4.478 6.988 1.00 79.56 73 ASP A N 1
ATOM 526 C CA . ASP A 1 73 ? -12.239 4.516 7.307 1.00 79.56 73 ASP A CA 1
ATOM 527 C C . ASP A 1 73 ? -12.701 3.217 7.977 1.00 79.56 73 ASP A C 1
ATOM 529 O O . ASP A 1 73 ? -13.381 3.254 9.003 1.00 79.56 73 ASP A O 1
ATOM 533 N N . LEU A 1 74 ? -12.238 2.067 7.477 1.00 81.25 74 LEU A N 1
ATOM 534 C CA . LEU A 1 74 ? -12.457 0.759 8.103 1.00 81.25 74 LEU A CA 1
ATOM 535 C C . LEU A 1 74 ? -11.898 0.703 9.531 1.00 81.25 74 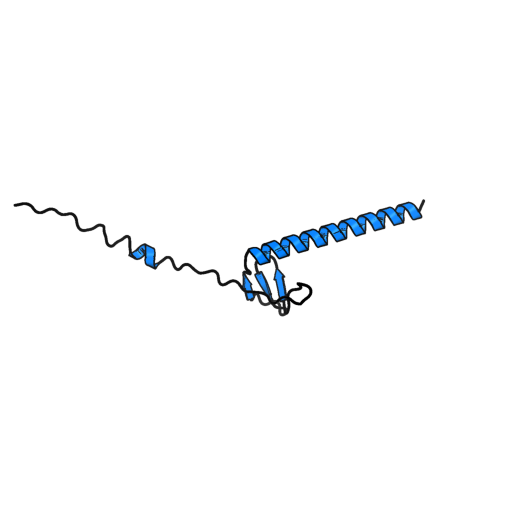LEU A C 1
ATOM 537 O O . LEU A 1 74 ? -12.559 0.183 10.429 1.00 81.25 74 LEU A O 1
ATOM 541 N N . THR A 1 75 ? -10.701 1.251 9.752 1.00 82.12 75 THR A N 1
ATOM 542 C CA . THR A 1 75 ? -10.058 1.268 11.076 1.00 82.12 75 THR A CA 1
ATOM 543 C C . THR A 1 75 ? -10.846 2.132 12.062 1.00 82.12 75 THR A C 1
ATOM 545 O O . THR A 1 75 ? -11.103 1.707 13.187 1.00 82.12 75 THR A O 1
ATOM 548 N N . GLN A 1 76 ? -11.284 3.320 11.638 1.00 79.75 76 GLN A N 1
ATOM 549 C CA . GLN A 1 76 ? -12.096 4.209 12.473 1.00 79.75 76 GLN A CA 1
ATOM 550 C C . GLN A 1 76 ? -13.466 3.603 12.790 1.00 79.75 76 GLN A C 1
ATOM 552 O O . GLN A 1 76 ? -13.904 3.644 13.939 1.00 79.75 76 GLN A O 1
ATOM 557 N N . ALA A 1 77 ? -14.125 2.991 11.803 1.00 77.19 77 ALA A N 1
ATOM 558 C CA . ALA A 1 77 ? -15.399 2.311 12.015 1.00 77.19 77 ALA A CA 1
ATOM 559 C C . ALA A 1 77 ? -15.263 1.160 13.028 1.00 77.19 77 ALA A C 1
ATOM 561 O O . ALA A 1 77 ? -16.098 1.018 13.919 1.00 77.19 77 ALA A O 1
ATOM 562 N N . GLN A 1 78 ? -14.186 0.371 12.947 1.00 79.50 78 GLN A N 1
ATOM 563 C CA . GLN A 1 78 ? -13.922 -0.705 13.908 1.00 79.50 78 GLN A CA 1
ATOM 564 C C . GLN A 1 78 ? -13.676 -0.181 15.329 1.00 79.50 78 GLN A C 1
ATOM 566 O O . GLN A 1 78 ? -14.206 -0.756 16.281 1.00 79.50 78 GLN A O 1
ATOM 571 N N . GLN A 1 79 ? -12.936 0.922 15.479 1.00 80.25 79 GLN A N 1
ATOM 572 C CA . GLN A 1 79 ? -12.710 1.559 16.783 1.00 80.25 79 GLN A CA 1
ATOM 573 C C . GLN A 1 79 ? -14.025 2.043 17.408 1.00 80.25 79 GLN A C 1
ATOM 575 O O . GLN A 1 79 ? -14.333 1.699 18.546 1.00 80.25 79 GLN A O 1
ATOM 580 N N . GLN A 1 80 ? -14.869 2.732 16.635 1.00 78.56 80 GLN A N 1
ATOM 581 C CA . GLN A 1 80 ? -16.171 3.206 17.118 1.00 78.56 80 GLN A CA 1
ATOM 582 C C . GLN A 1 80 ? -17.100 2.065 17.559 1.00 78.56 80 GLN A C 1
ATOM 584 O O . GLN A 1 80 ? -17.871 2.220 18.508 1.00 78.56 80 GLN A O 1
ATOM 589 N N . VAL A 1 81 ? -17.052 0.916 16.877 1.00 79.06 81 VAL A N 1
ATOM 590 C CA . VAL A 1 81 ? -17.835 -0.267 17.263 1.00 79.06 81 VAL A CA 1
ATOM 591 C C . VAL A 1 81 ? -17.297 -0.887 18.557 1.00 79.06 81 VAL A C 1
ATOM 593 O O . VAL A 1 81 ? -18.098 -1.265 19.414 1.00 79.06 81 VAL A O 1
ATOM 596 N N . GLN A 1 82 ? -15.974 -0.956 18.743 1.00 76.56 82 GLN A N 1
ATOM 597 C CA . GLN A 1 82 ? -15.371 -1.440 19.994 1.00 76.56 82 GLN A CA 1
ATOM 598 C C . GLN A 1 82 ? -15.723 -0.550 21.191 1.00 76.56 82 GLN A C 1
ATOM 600 O O . GLN A 1 82 ? -16.164 -1.067 22.222 1.00 76.56 82 GLN A O 1
ATOM 605 N N . ASP A 1 83 ? -15.630 0.771 21.036 1.00 74.50 83 ASP A N 1
ATOM 606 C CA . ASP A 1 83 ? -15.946 1.724 22.105 1.00 74.50 83 ASP A CA 1
ATOM 607 C C . ASP A 1 83 ? -17.418 1.627 22.539 1.00 74.50 83 ASP A C 1
ATOM 609 O O . ASP A 1 83 ? -17.736 1.642 23.735 1.00 74.50 83 ASP A O 1
ATOM 613 N N . GLN A 1 84 ? -18.336 1.456 21.579 1.00 73.12 84 GLN A N 1
ATOM 614 C CA . GLN A 1 84 ? -19.762 1.261 21.858 1.00 73.12 84 GLN A CA 1
ATOM 615 C C . GLN A 1 84 ? -20.060 -0.075 22.547 1.00 73.12 84 GLN A C 1
ATOM 617 O O . GLN A 1 84 ? -20.943 -0.147 23.407 1.00 73.12 84 GLN A O 1
ATOM 622 N N . GLN A 1 85 ? -19.343 -1.145 22.199 1.00 72.31 85 GLN A N 1
ATOM 623 C CA . GLN A 1 85 ? -19.514 -2.440 22.861 1.00 72.31 85 GLN A CA 1
ATOM 624 C C . GLN A 1 85 ? -19.007 -2.404 24.309 1.00 72.31 85 GLN A C 1
ATOM 626 O O . GLN A 1 85 ? -19.688 -2.922 25.197 1.00 72.31 85 GLN A O 1
ATOM 631 N N . GLN A 1 86 ? -17.881 -1.735 24.580 1.00 67.81 86 GLN A N 1
ATOM 632 C CA . GLN A 1 86 ? -17.384 -1.552 25.948 1.00 67.81 86 GLN A CA 1
ATOM 633 C C . GLN A 1 86 ? -18.332 -0.701 26.804 1.00 67.81 86 GLN A C 1
ATOM 635 O O . GLN A 1 86 ? -18.655 -1.089 27.930 1.00 67.81 86 GLN A O 1
ATOM 640 N N . THR A 1 87 ? -18.848 0.413 26.274 1.00 70.31 87 THR A N 1
ATOM 641 C CA . THR A 1 87 ? -19.802 1.256 27.024 1.00 70.31 87 THR A CA 1
ATOM 642 C C . THR A 1 87 ? -21.129 0.547 27.303 1.00 70.31 87 THR A C 1
ATOM 644 O O . THR A 1 87 ? -21.701 0.727 28.382 1.00 70.31 87 THR A O 1
ATOM 647 N N . GLN A 1 88 ? -21.623 -0.295 26.389 1.00 63.84 88 GLN A N 1
ATOM 648 C CA . GLN A 1 88 ? -22.831 -1.088 26.641 1.00 63.84 88 GLN A CA 1
ATOM 649 C C . GLN A 1 88 ? -22.618 -2.194 27.683 1.00 63.84 88 GLN A C 1
ATOM 651 O O . GLN A 1 88 ? -23.518 -2.438 28.486 1.00 63.84 88 GLN A O 1
ATOM 656 N N . GLN A 1 89 ? -21.444 -2.831 27.727 1.00 60.59 89 GLN A N 1
ATOM 657 C CA . GLN A 1 89 ? -21.136 -3.825 28.762 1.00 60.59 89 GLN A CA 1
ATOM 658 C C . GLN A 1 89 ? -21.008 -3.189 30.154 1.00 60.59 89 GLN A C 1
ATOM 660 O O . GLN A 1 89 ? -21.563 -3.724 31.111 1.00 60.59 89 GLN A O 1
ATOM 665 N N . GLN A 1 90 ? -20.377 -2.014 30.273 1.00 58.94 90 GLN A N 1
ATOM 666 C CA . GLN A 1 90 ? -20.304 -1.285 31.548 1.00 58.94 90 GLN A CA 1
ATOM 667 C C . GLN A 1 90 ? -21.677 -0.831 32.059 1.00 58.94 90 GLN A C 1
ATOM 669 O O . GLN A 1 90 ? -21.941 -0.928 33.253 1.00 58.94 90 GLN A O 1
ATOM 674 N N . ARG A 1 91 ? -22.586 -0.390 31.177 1.00 60.44 91 ARG A N 1
ATOM 675 C CA . ARG A 1 91 ? -23.960 -0.026 31.576 1.00 60.44 91 ARG A CA 1
ATOM 676 C C . ARG A 1 91 ? -24.827 -1.214 31.988 1.00 60.44 91 ARG A C 1
ATOM 678 O O . ARG A 1 91 ? -25.817 -1.007 32.675 1.00 60.44 91 ARG A O 1
ATOM 685 N N . ARG A 1 92 ? -24.490 -2.433 31.559 1.00 60.19 92 ARG A N 1
ATOM 686 C CA . ARG A 1 92 ? -25.217 -3.659 31.929 1.00 60.19 92 ARG A CA 1
ATOM 687 C C . ARG A 1 92 ? -24.706 -4.309 33.216 1.00 60.19 92 ARG A C 1
ATOM 689 O O . ARG A 1 92 ? -25.377 -5.199 33.725 1.00 60.19 92 ARG A O 1
ATOM 696 N N . GLY A 1 93 ? -23.517 -3.920 33.678 1.00 57.38 93 GLY A N 1
ATOM 697 C CA . GLY A 1 93 ? -22.864 -4.464 34.871 1.00 57.38 93 GLY A CA 1
ATOM 698 C C . GLY A 1 93 ? -23.066 -3.652 36.156 1.00 57.38 93 GLY A C 1
ATOM 699 O O . GLY A 1 93 ? -22.555 -4.078 37.188 1.00 57.38 93 GLY A O 1
ATOM 700 N N . ASN A 1 94 ? -23.779 -2.521 36.093 1.00 51.72 94 ASN A N 1
ATOM 701 C CA . ASN A 1 94 ? -24.142 -1.677 37.240 1.00 51.72 94 ASN A CA 1
ATOM 702 C C . ASN A 1 94 ? -25.624 -1.814 37.590 1.00 51.72 94 ASN A C 1
ATOM 704 O O . ASN A 1 94 ? -26.443 -1.826 36.642 1.00 51.72 94 ASN A O 1
#

pLDDT: mean 73.46, std 16.94, range [39.22, 93.31]

Foldseek 3Di:
DDDDDDDDPDPPVVVVVVPPPPPVQDADDFDADPVRDGPQFDCDQQFTAGPVRDTPHGHDPVVNVVNVVVVVVVVVVVVVVVVVVVVVVVVVVD

Radius of gyration: 27.85 Å; chains: 1; bounding box: 65×56×81 Å

Sequence (94 aa):
MRQTWIAACACAALAAACAQTEETEVYVQPEFDKFGNVVNGAIIGDNFVLADGTIAGPVSPDVAAANRTQTRDLTQAQQQVQDQQQTQQQRRGN

Secondary structure (DSSP, 8-state):
-------SSSSSHHHHHTT---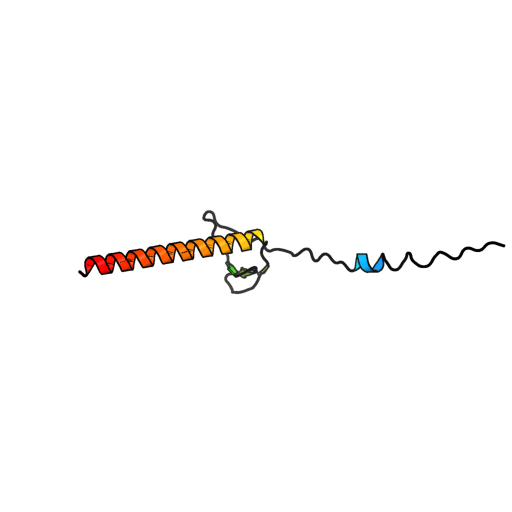-----B---B-TTSPBSSEEEETTEEEETTS-EEEEBPHHHHHHHHHHHHHHHHHHHHHHHHHHHHHHHH--

Organism: NCBI:txid74033